Protein AF-A0AAV1SQV9-F1 (afdb_monomer_lite)

Structure (mmCIF, N/CA/C/O backbone):
data_AF-A0AAV1SQV9-F1
#
_entry.id   AF-A0AAV1SQV9-F1
#
loop_
_atom_site.group_PDB
_atom_site.id
_atom_site.type_symbol
_atom_site.label_atom_id
_atom_site.label_alt_id
_atom_site.label_comp_id
_atom_site.label_asym_id
_atom_site.label_entity_id
_atom_site.label_seq_id
_atom_site.pdbx_PDB_ins_code
_atom_site.Cartn_x
_atom_site.Cartn_y
_atom_site.Cartn_z
_atom_site.occupancy
_atom_site.B_iso_or_equiv
_atom_site.auth_seq_id
_atom_site.auth_comp_id
_atom_site.auth_asym_id
_atom_site.auth_atom_id
_atom_site.pdbx_PDB_model_num
ATOM 1 N N . ALA A 1 1 ? -7.281 7.484 1.243 1.00 38.50 1 ALA A N 1
ATOM 2 C CA . ALA A 1 1 ? -6.153 6.557 1.065 1.00 38.50 1 ALA A CA 1
ATOM 3 C C . ALA A 1 1 ? -5.111 7.274 0.231 1.00 38.50 1 ALA A C 1
ATOM 5 O O . ALA A 1 1 ? -5.278 7.374 -0.977 1.00 38.50 1 ALA A O 1
ATOM 6 N N . VAL A 1 2 ? -4.116 7.857 0.892 1.00 40.38 2 VAL A N 1
ATOM 7 C CA . VAL A 1 2 ? -2.889 8.314 0.236 1.00 40.38 2 VAL A CA 1
ATOM 8 C C . VAL A 1 2 ? -1.899 7.185 0.456 1.00 40.38 2 VAL A C 1
ATOM 10 O O . VAL A 1 2 ? -1.778 6.697 1.579 1.00 40.38 2 VAL A O 1
ATOM 13 N N . GLY A 1 3 ? -1.267 6.712 -0.603 1.00 41.94 3 GLY A N 1
ATOM 14 C CA . GLY A 1 3 ? -0.231 5.707 -0.477 1.00 41.94 3 GLY A CA 1
ATOM 15 C C . GLY A 1 3 ? 0.926 6.089 -1.371 1.00 41.94 3 GLY A C 1
ATOM 16 O O . GLY A 1 3 ? 0.725 6.544 -2.496 1.00 41.94 3 GLY A O 1
ATOM 17 N N . VAL A 1 4 ? 2.126 5.950 -0.829 1.00 51.09 4 VAL A N 1
ATOM 18 C CA . VAL A 1 4 ? 3.358 6.359 -1.494 1.00 51.09 4 VAL A CA 1
ATOM 19 C C . VAL A 1 4 ? 4.063 5.081 -1.919 1.00 51.09 4 VAL A C 1
ATOM 21 O O . VAL A 1 4 ? 4.313 4.209 -1.092 1.00 51.09 4 VAL A O 1
ATOM 24 N N . CYS A 1 5 ? 4.311 4.937 -3.218 1.00 46.31 5 CYS A N 1
ATOM 25 C CA . CYS A 1 5 ? 5.159 3.870 -3.736 1.00 46.31 5 CYS A CA 1
ATOM 26 C C . CYS A 1 5 ? 6.575 4.434 -3.823 1.00 46.31 5 CYS A C 1
ATOM 28 O O . CYS A 1 5 ? 6.813 5.371 -4.586 1.00 46.31 5 CYS A O 1
ATOM 30 N N . LEU A 1 6 ? 7.490 3.900 -3.018 1.00 51.38 6 LEU A N 1
ATOM 31 C CA . LEU A 1 6 ? 8.893 4.295 -3.036 1.00 51.38 6 LEU A CA 1
ATOM 32 C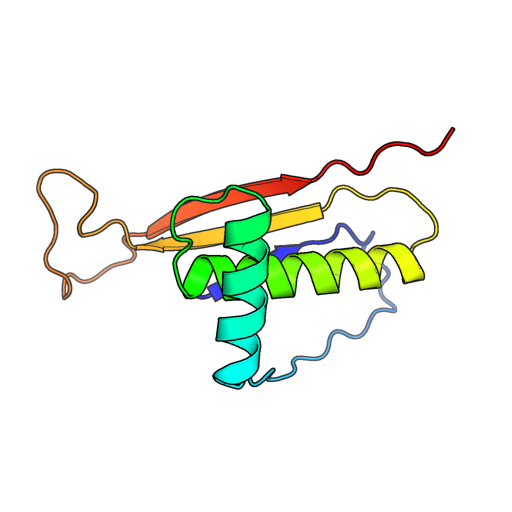 C . LEU A 1 6 ? 9.676 3.162 -3.690 1.00 51.38 6 LEU A C 1
ATOM 34 O O . LEU A 1 6 ? 9.912 2.115 -3.094 1.00 51.38 6 LEU A O 1
ATOM 38 N N . SER A 1 7 ? 10.075 3.376 -4.938 1.00 48.56 7 SER A N 1
ATOM 39 C CA . SER A 1 7 ? 11.145 2.595 -5.551 1.00 48.56 7 SER A CA 1
ATOM 40 C C . SER A 1 7 ? 12.435 3.367 -5.307 1.00 48.56 7 SER A C 1
ATOM 42 O O . SER A 1 7 ? 12.513 4.545 -5.661 1.00 48.56 7 SER A O 1
ATOM 44 N N . HIS A 1 8 ? 13.424 2.746 -4.658 1.00 41.34 8 HIS A N 1
ATOM 45 C CA . HIS A 1 8 ? 14.686 3.401 -4.307 1.00 41.34 8 HIS A CA 1
ATOM 46 C C . HIS A 1 8 ? 15.449 3.772 -5.594 1.00 41.34 8 HIS A C 1
ATOM 48 O O . HIS A 1 8 ? 16.210 2.983 -6.150 1.00 41.34 8 HIS A O 1
ATOM 54 N N . LYS A 1 9 ? 15.202 4.974 -6.125 1.00 40.53 9 LYS A N 1
ATOM 55 C CA . LYS A 1 9 ? 16.112 5.651 -7.047 1.00 40.53 9 LYS A CA 1
ATOM 56 C C . LYS A 1 9 ? 17.159 6.331 -6.177 1.00 40.53 9 LYS A C 1
ATOM 58 O O . LYS A 1 9 ? 16.815 7.178 -5.359 1.00 40.53 9 LYS A O 1
ATOM 63 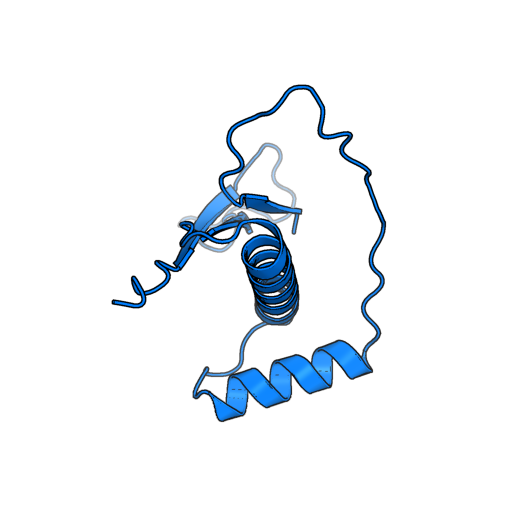N N . THR A 1 10 ? 18.429 6.000 -6.385 1.00 35.75 10 THR A N 1
ATOM 64 C CA . THR A 1 10 ? 19.511 6.944 -6.096 1.00 35.75 10 THR A CA 1
ATOM 65 C C . THR A 1 10 ? 19.111 8.281 -6.715 1.00 35.75 10 THR A C 1
ATOM 67 O O . THR A 1 10 ? 18.820 8.339 -7.912 1.00 35.75 10 THR A O 1
ATOM 70 N N . PHE A 1 11 ? 18.959 9.300 -5.873 1.00 37.16 11 PHE A N 1
ATOM 71 C CA . PHE A 1 11 ? 18.461 10.619 -6.242 1.00 37.16 11 PHE A CA 1
ATOM 72 C C . PHE A 1 11 ? 19.480 11.287 -7.174 1.00 37.16 11 PHE A C 1
ATOM 74 O O . PHE A 1 11 ? 20.416 11.937 -6.721 1.00 37.16 11 PHE A O 1
ATOM 81 N N . ASP A 1 12 ? 19.345 11.058 -8.478 1.00 42.16 12 ASP A N 1
ATOM 82 C CA . ASP A 1 12 ? 20.041 11.837 -9.495 1.00 42.16 12 ASP A CA 1
ATOM 83 C C . ASP A 1 12 ? 19.262 13.143 -9.693 1.00 42.16 12 ASP A C 1
ATOM 85 O O . ASP A 1 12 ? 18.058 13.128 -9.978 1.00 42.16 12 ASP A O 1
ATOM 89 N N . ALA A 1 13 ? 19.959 14.268 -9.535 1.00 46.31 13 ALA A N 1
ATOM 90 C CA . ALA A 1 13 ? 19.445 15.628 -9.666 1.00 46.31 13 ALA A CA 1
ATOM 91 C C . ALA A 1 13 ? 18.810 15.927 -11.045 1.00 46.31 13 ALA A C 1
ATOM 93 O O . ALA A 1 13 ? 18.200 16.980 -11.217 1.00 46.31 13 ALA A O 1
ATOM 94 N N . SER A 1 14 ? 18.916 15.011 -12.016 1.00 46.72 14 SER A N 1
ATOM 95 C CA . SER A 1 14 ? 18.302 15.106 -13.347 1.00 46.72 14 SER A CA 1
ATOM 96 C C . SER A 1 14 ? 16.837 14.629 -13.437 1.00 46.72 14 SER A C 1
ATOM 98 O O . SER A 1 14 ? 16.153 14.919 -14.423 1.00 46.72 14 SER A O 1
ATOM 100 N N . THR A 1 15 ? 16.305 13.906 -12.438 1.00 54.91 15 THR A N 1
ATOM 101 C CA . THR A 1 15 ? 14.956 13.310 -12.545 1.00 54.91 15 THR A CA 1
ATOM 102 C C . THR A 1 15 ? 13.855 14.324 -12.206 1.00 54.91 15 THR A C 1
ATOM 104 O O . THR A 1 15 ? 13.511 14.529 -11.042 1.00 54.91 15 THR A O 1
ATOM 107 N N . THR A 1 16 ? 13.232 14.918 -13.226 1.00 58.81 16 THR A N 1
ATOM 108 C CA . THR A 1 16 ? 12.035 15.757 -13.040 1.00 58.81 16 THR A CA 1
ATOM 109 C C . THR A 1 16 ? 10.831 14.876 -12.696 1.00 58.81 16 THR A C 1
ATOM 111 O O . THR A 1 16 ? 10.414 14.030 -13.487 1.00 58.81 16 THR A O 1
ATOM 114 N N . SER A 1 17 ? 10.265 15.067 -11.506 1.00 68.25 17 SER A N 1
ATOM 115 C CA . SER A 1 17 ? 9.061 14.356 -11.061 1.00 68.25 17 SER A CA 1
ATOM 116 C C . SER A 1 17 ? 7.816 15.093 -11.550 1.00 68.25 17 SER A C 1
ATOM 118 O O . SER A 1 17 ? 7.697 16.298 -11.346 1.00 68.25 17 SER A O 1
ATOM 120 N N . THR A 1 18 ? 6.877 14.384 -12.174 1.00 77.19 18 THR A N 1
ATOM 121 C CA . THR A 1 18 ? 5.576 14.940 -12.576 1.00 77.19 18 THR A CA 1
ATOM 122 C C . THR A 1 18 ? 4.449 14.257 -11.813 1.00 77.19 18 THR A C 1
ATOM 124 O O . THR A 1 18 ? 4.468 13.047 -11.598 1.00 77.19 18 THR A O 1
ATOM 127 N N . LEU A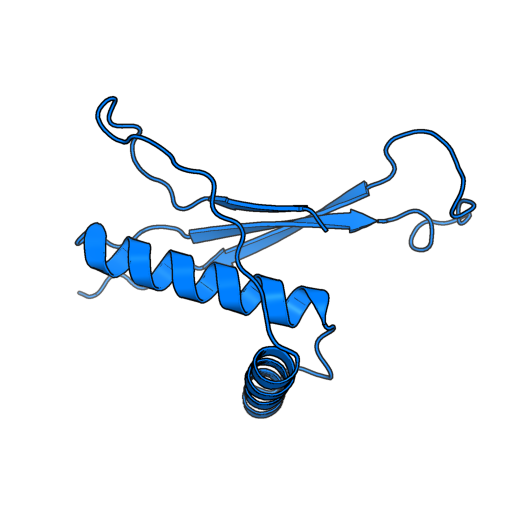 1 19 ? 3.461 15.046 -11.384 1.00 76.88 19 LEU A N 1
ATOM 128 C CA . LEU A 1 19 ? 2.235 14.530 -10.783 1.00 76.88 19 LEU A CA 1
ATOM 129 C C . LEU A 1 19 ? 1.205 14.288 -11.885 1.00 76.88 19 LEU A C 1
ATOM 131 O O . LEU A 1 19 ? 0.922 15.186 -12.677 1.00 76.88 19 LEU A O 1
ATOM 135 N N . GLN A 1 20 ? 0.640 13.082 -11.921 1.00 78.44 20 GLN A N 1
ATOM 136 C CA . GLN A 1 20 ? -0.421 12.709 -12.856 1.00 78.44 20 GLN A CA 1
ATOM 137 C C . GLN A 1 20 ? -1.608 12.100 -12.108 1.00 78.44 20 GLN A C 1
ATOM 139 O O . GLN A 1 20 ? -1.440 11.256 -11.226 1.00 78.44 20 GLN A O 1
ATOM 144 N N . GLU A 1 21 ? -2.821 12.514 -12.477 1.00 81.62 21 GLU A N 1
ATOM 145 C CA . GLU A 1 21 ? -4.048 11.861 -12.023 1.00 81.62 21 GLU A CA 1
ATOM 146 C C . GLU A 1 21 ? -4.282 10.590 -12.850 1.00 81.62 21 GLU A C 1
ATOM 148 O O . GLU A 1 21 ? -4.417 10.648 -14.072 1.00 81.62 21 GLU A O 1
ATOM 153 N N . ILE A 1 22 ? -4.377 9.438 -12.182 1.00 80.50 22 ILE A N 1
ATOM 154 C CA . ILE A 1 22 ? -4.714 8.162 -12.821 1.00 80.50 22 ILE A CA 1
ATOM 155 C C . ILE A 1 22 ? -6.148 7.790 -12.450 1.00 80.50 22 ILE A C 1
ATOM 157 O O . ILE A 1 22 ? -6.468 7.540 -11.284 1.00 80.50 22 ILE A O 1
ATOM 161 N N . ARG A 1 23 ? -7.024 7.713 -13.456 1.00 83.62 23 ARG A N 1
ATOM 162 C CA . ARG A 1 23 ? -8.425 7.324 -13.273 1.00 83.62 23 ARG A CA 1
ATOM 163 C C . ARG A 1 23 ? -8.604 5.824 -13.470 1.00 83.62 23 ARG A C 1
ATOM 165 O O . ARG A 1 23 ? -8.390 5.300 -14.558 1.00 83.62 23 ARG A O 1
ATOM 172 N N . PHE A 1 24 ? -9.097 5.148 -12.436 1.00 78.19 24 PHE A N 1
ATOM 173 C CA . PHE A 1 24 ? -9.419 3.724 -12.496 1.00 78.19 24 PHE A CA 1
ATOM 174 C C . PHE A 1 24 ? -10.899 3.503 -12.836 1.00 78.19 24 PHE A C 1
ATOM 176 O O . PHE A 1 24 ? -11.767 3.817 -12.013 1.00 78.19 24 PHE A O 1
ATOM 183 N N . PRO A 1 25 ? -11.228 2.949 -14.019 1.00 79.00 25 PRO A N 1
ATOM 184 C CA . PRO A 1 25 ? -12.599 2.584 -14.336 1.00 79.00 25 PRO A CA 1
ATOM 185 C C . PRO A 1 25 ? -13.036 1.370 -13.510 1.00 79.00 25 PRO A C 1
ATOM 187 O O . PRO A 1 25 ? -12.235 0.507 -13.143 1.00 79.00 25 PRO A O 1
ATOM 190 N N . ARG A 1 26 ? -14.348 1.247 -13.276 1.00 75.38 26 ARG A N 1
ATOM 191 C CA . ARG A 1 26 ? -14.938 0.134 -12.511 1.00 75.38 26 ARG A CA 1
ATOM 192 C C . ARG A 1 26 ? -14.550 -1.244 -13.069 1.00 75.38 26 ARG A C 1
ATOM 194 O O . ARG A 1 26 ? -14.374 -2.187 -12.304 1.00 75.38 26 ARG A O 1
ATOM 201 N N . GLN A 1 27 ? -14.368 -1.346 -14.384 1.00 73.38 27 GLN A N 1
ATOM 202 C CA . GLN A 1 27 ? -13.923 -2.570 -15.050 1.00 73.38 27 GLN A CA 1
ATOM 203 C C . GLN A 1 27 ? -12.487 -2.967 -14.662 1.00 73.38 27 GLN A C 1
ATOM 205 O O . GLN A 1 27 ? -12.231 -4.145 -14.419 1.00 73.38 27 GLN A O 1
ATOM 210 N N . GLY A 1 28 ? -11.583 -1.992 -14.499 1.00 68.50 28 GLY A N 1
ATOM 211 C CA . GLY A 1 28 ? -10.212 -2.225 -14.032 1.00 68.50 28 GLY A CA 1
ATOM 212 C C . GLY A 1 28 ? -10.157 -2.754 -12.594 1.00 68.50 28 GLY A C 1
ATOM 213 O O . GLY A 1 28 ? -9.351 -3.633 -12.287 1.00 68.50 28 GLY A O 1
ATOM 214 N N . TYR A 1 29 ? -11.077 -2.308 -11.732 1.00 71.19 29 TYR A N 1
ATOM 215 C CA . TYR A 1 29 ? -11.245 -2.857 -10.380 1.00 71.19 29 TYR A CA 1
ATOM 216 C C . TYR A 1 29 ? -11.737 -4.312 -10.390 1.00 71.19 29 TYR A C 1
ATOM 218 O O . TYR A 1 29 ? -11.204 -5.154 -9.671 1.00 71.19 29 TYR A O 1
ATOM 226 N N . CYS A 1 30 ? -12.744 -4.638 -11.205 1.00 73.69 30 CYS A N 1
ATOM 227 C CA . CYS A 1 30 ? -13.247 -6.011 -11.291 1.00 73.69 30 CYS A CA 1
ATOM 228 C C . CYS A 1 30 ? -12.174 -6.979 -11.807 1.00 73.69 30 CYS A C 1
ATOM 230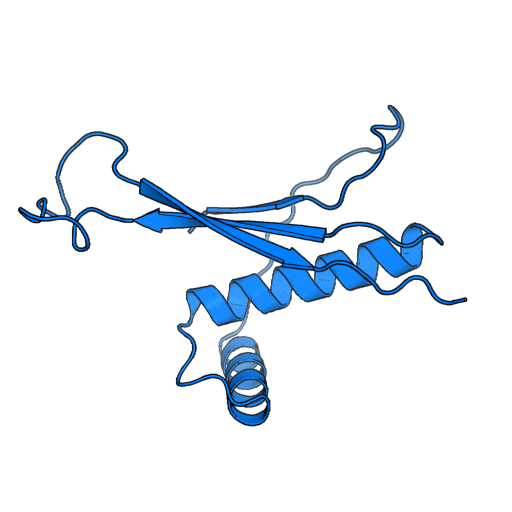 O O . CYS A 1 30 ? -12.055 -8.089 -11.290 1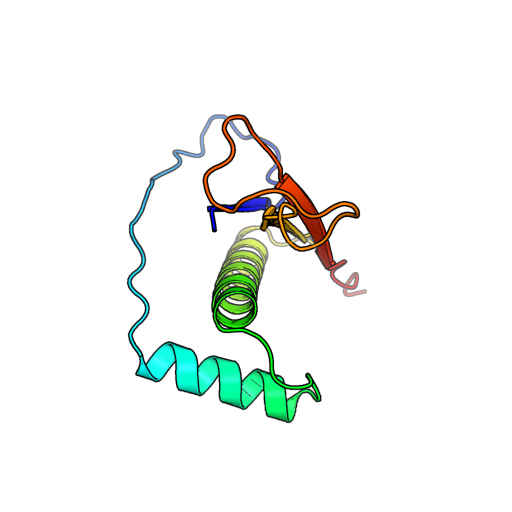.00 73.69 30 CYS A O 1
ATOM 232 N N . TYR A 1 31 ? -11.379 -6.547 -12.790 1.00 73.06 31 TYR A N 1
ATOM 233 C CA . TYR A 1 31 ? -10.273 -7.329 -13.334 1.00 73.06 31 TYR A CA 1
ATOM 234 C C . TYR A 1 31 ? -9.206 -7.630 -12.274 1.00 73.06 31 TYR A C 1
ATOM 236 O O . TYR A 1 31 ? -8.882 -8.791 -12.027 1.00 73.06 31 TYR A O 1
ATOM 244 N N . SER A 1 32 ? -8.709 -6.599 -11.591 1.00 70.88 32 SER A N 1
ATOM 245 C CA . SER A 1 32 ? -7.694 -6.737 -10.538 1.00 70.88 32 SER A CA 1
ATOM 246 C C . SER A 1 32 ? -8.200 -7.557 -9.344 1.00 70.88 32 SER A C 1
ATOM 248 O O . SER A 1 32 ? -7.500 -8.455 -8.878 1.00 70.88 32 SER A O 1
ATOM 250 N N . LYS A 1 33 ? -9.456 -7.362 -8.920 1.00 72.94 33 LYS A N 1
ATOM 251 C CA . LYS A 1 33 ? -10.087 -8.194 -7.883 1.00 72.94 33 LYS A CA 1
ATOM 252 C C . LYS A 1 33 ? -10.221 -9.659 -8.312 1.00 72.94 33 LYS A C 1
ATOM 254 O O . LYS A 1 33 ? -10.014 -10.561 -7.503 1.00 72.94 33 LYS A O 1
ATOM 259 N N . GLY A 1 34 ? -10.571 -9.905 -9.575 1.00 71.00 34 GLY A N 1
ATOM 260 C CA . GLY A 1 34 ? -10.647 -11.250 -10.144 1.00 71.00 34 GLY A CA 1
ATOM 261 C C . GLY A 1 34 ? -9.295 -11.966 -10.152 1.00 71.00 34 GLY A C 1
ATOM 262 O O . GLY A 1 34 ? -9.247 -13.163 -9.880 1.00 71.00 34 GLY A O 1
ATOM 263 N N . ARG A 1 35 ? -8.200 -11.237 -10.400 1.00 70.88 35 ARG A N 1
ATOM 264 C CA . ARG A 1 35 ? -6.833 -11.775 -10.313 1.00 70.88 35 ARG A CA 1
ATOM 265 C C . ARG A 1 35 ? -6.433 -12.113 -8.880 1.00 70.88 35 ARG A C 1
ATOM 267 O O . ARG A 1 35 ? -5.998 -13.233 -8.652 1.00 70.88 35 ARG A O 1
ATOM 274 N N . GLY A 1 36 ? -6.696 -11.225 -7.919 1.00 68.06 36 GLY A N 1
ATOM 275 C CA . GLY A 1 36 ? -6.393 -11.492 -6.507 1.00 68.06 36 GLY A CA 1
ATOM 276 C C . GLY A 1 36 ? -7.090 -12.748 -5.969 1.00 68.06 36 GLY A C 1
ATOM 277 O O . GLY A 1 36 ? -6.471 -13.555 -5.288 1.00 68.06 36 GLY A O 1
ATOM 278 N N . LYS A 1 37 ? -8.352 -12.986 -6.360 1.00 69.62 37 LYS A N 1
ATOM 279 C CA . LYS A 1 37 ? -9.060 -14.233 -6.011 1.00 69.62 37 LYS A CA 1
ATOM 280 C C . LYS A 1 37 ? -8.412 -15.489 -6.603 1.00 69.62 37 LYS A C 1
ATOM 282 O O . LYS A 1 37 ? -8.428 -16.532 -5.963 1.00 69.62 37 LYS A O 1
ATOM 287 N N . ARG A 1 38 ? -7.877 -15.412 -7.827 1.00 68.25 38 ARG A N 1
ATOM 288 C CA . ARG A 1 38 ? -7.166 -16.537 -8.467 1.00 68.25 38 ARG A CA 1
ATOM 289 C C . ARG A 1 38 ? -5.834 -16.836 -7.783 1.00 68.25 38 ARG A C 1
ATOM 291 O O . ARG A 1 38 ? -5.412 -17.982 -7.779 1.00 68.25 38 ARG A O 1
ATOM 298 N N . GLU A 1 39 ? -5.213 -15.818 -7.201 1.00 72.25 39 GLU A N 1
ATOM 299 C CA . GLU A 1 39 ? -3.967 -15.908 -6.431 1.00 72.25 39 GLU A CA 1
ATOM 300 C C . GLU A 1 39 ? -4.206 -16.314 -4.960 1.00 72.25 39 GLU A C 1
ATOM 302 O O . GLU A 1 39 ? -3.282 -16.280 -4.156 1.00 72.25 39 GLU A O 1
ATOM 307 N N . GLY A 1 40 ? -5.432 -16.717 -4.594 1.00 74.06 40 GLY A N 1
ATOM 308 C CA . GLY A 1 40 ? -5.755 -17.223 -3.256 1.00 74.06 40 GLY A CA 1
ATOM 309 C C . GLY A 1 40 ? -5.965 -16.144 -2.190 1.00 74.06 40 GLY A C 1
ATOM 310 O O . GLY A 1 40 ? -6.026 -16.471 -1.010 1.00 74.06 40 GLY A O 1
ATOM 311 N N . LEU A 1 41 ? -6.090 -14.866 -2.572 1.00 73.19 41 LEU A N 1
ATOM 312 C CA . LEU A 1 41 ? -6.396 -13.797 -1.621 1.00 73.19 41 LEU A CA 1
ATOM 313 C C . LEU A 1 41 ? -7.883 -13.813 -1.247 1.00 73.19 41 LEU A C 1
ATOM 315 O O . LEU A 1 41 ? -8.762 -13.606 -2.098 1.00 73.19 41 LEU A O 1
ATOM 319 N N . ASP A 1 42 ? -8.158 -13.978 0.045 1.00 74.25 42 ASP A N 1
ATOM 320 C CA . ASP A 1 42 ? -9.510 -13.943 0.592 1.00 74.25 42 ASP A CA 1
ATOM 321 C C . ASP A 1 42 ? -10.090 -12.524 0.535 1.00 74.25 42 ASP A C 1
ATOM 323 O O . ASP A 1 42 ? -9.783 -11.648 1.336 1.00 74.25 42 ASP A O 1
ATOM 327 N N . ASN A 1 43 ? -10.953 -12.301 -0.461 1.00 75.62 43 ASN A N 1
ATOM 328 C CA . ASN A 1 43 ? -11.765 -11.095 -0.660 1.00 75.62 43 ASN A CA 1
ATOM 329 C C . ASN A 1 43 ? -11.022 -9.760 -0.408 1.00 75.62 43 ASN A C 1
ATOM 331 O O . ASN A 1 43 ? -11.426 -8.995 0.474 1.00 75.62 43 ASN A O 1
ATOM 335 N N . PRO A 1 44 ? -10.012 -9.418 -1.232 1.00 77.50 44 PRO A N 1
ATOM 336 C CA . PRO A 1 44 ? -9.285 -8.165 -1.081 1.00 77.50 44 PRO A CA 1
ATOM 337 C C . PRO A 1 44 ? -10.233 -6.964 -1.172 1.00 77.50 44 PRO A C 1
ATOM 339 O O . PRO A 1 44 ? -11.167 -6.917 -1.993 1.00 77.50 44 PRO A O 1
ATOM 342 N N . SER A 1 45 ? -9.988 -5.969 -0.324 1.00 83.25 45 SER A N 1
ATOM 343 C CA . SER A 1 45 ? -10.721 -4.713 -0.342 1.00 83.25 45 SER A CA 1
ATOM 344 C C . SER A 1 45 ? -10.437 -3.945 -1.632 1.00 83.25 45 SER A C 1
ATOM 346 O O . SER A 1 45 ? -9.429 -4.133 -2.324 1.00 83.25 45 SER A O 1
ATOM 348 N N . ARG A 1 46 ? -11.334 -3.010 -1.964 1.00 83.25 46 ARG A N 1
ATOM 349 C CA . ARG A 1 46 ? -11.139 -2.130 -3.119 1.00 83.25 46 ARG A CA 1
ATOM 350 C C . ARG A 1 46 ? -9.833 -1.347 -3.022 1.00 83.25 46 ARG A C 1
ATOM 352 O O . ARG A 1 46 ? -9.176 -1.175 -4.041 1.00 83.25 46 ARG A O 1
ATOM 359 N N . VAL A 1 47 ? -9.467 -0.881 -1.832 1.00 82.94 47 VAL A N 1
ATOM 360 C CA . VAL A 1 47 ? -8.257 -0.079 -1.631 1.00 82.94 47 VAL A CA 1
ATOM 361 C C . VAL A 1 47 ? -7.008 -0.921 -1.858 1.00 82.94 47 VAL A C 1
ATOM 363 O O . VAL A 1 47 ? -6.174 -0.519 -2.661 1.00 82.94 47 VAL A O 1
ATOM 366 N N . GLU A 1 48 ? -6.927 -2.107 -1.252 1.00 81.75 48 GLU A N 1
ATOM 367 C CA . GLU A 1 48 ? -5.801 -3.034 -1.445 1.00 81.75 48 GLU A CA 1
ATOM 368 C C . GLU A 1 48 ? -5.634 -3.406 -2.914 1.00 81.75 48 GLU A C 1
ATOM 370 O O . GLU A 1 48 ? -4.528 -3.366 -3.433 1.00 81.75 48 GLU A O 1
ATOM 375 N N . THR A 1 49 ? -6.744 -3.672 -3.607 1.00 84.25 49 THR A N 1
ATOM 376 C CA . THR A 1 49 ? -6.739 -4.030 -5.030 1.00 84.25 49 THR A CA 1
ATOM 377 C C . THR A 1 49 ? -6.156 -2.918 -5.913 1.00 84.25 49 THR A C 1
ATOM 379 O O . THR A 1 49 ? -5.368 -3.185 -6.816 1.00 84.25 49 THR A O 1
ATOM 382 N N . HIS A 1 50 ? -6.546 -1.659 -5.683 1.00 83.50 50 HIS A N 1
ATOM 383 C CA . HIS A 1 50 ? -5.996 -0.539 -6.458 1.00 83.50 50 HIS A CA 1
ATOM 384 C C . HIS A 1 50 ? -4.535 -0.290 -6.093 1.00 83.50 50 HIS A C 1
ATOM 386 O O . HIS A 1 50 ? -3.715 -0.015 -6.964 1.00 83.50 50 HIS A O 1
ATOM 392 N N . TYR A 1 51 ? -4.219 -0.385 -4.805 1.00 83.69 51 TYR A N 1
ATOM 393 C CA . TYR A 1 51 ? -2.895 -0.082 -4.300 1.00 83.69 51 TYR A CA 1
ATOM 394 C C . TYR A 1 51 ? -1.859 -1.107 -4.769 1.00 83.69 51 TYR A C 1
ATOM 396 O O . TYR A 1 51 ? -0.815 -0.717 -5.284 1.00 83.69 51 TYR A O 1
ATOM 404 N N . SER A 1 52 ? -2.185 -2.401 -4.710 1.00 83.06 52 SER A N 1
ATOM 405 C CA . SER A 1 52 ? -1.331 -3.469 -5.233 1.00 83.06 52 SER A CA 1
ATOM 406 C C . SER A 1 52 ? -1.137 -3.361 -6.744 1.00 83.06 52 SER A C 1
ATOM 408 O O . SER A 1 52 ? -0.027 -3.553 -7.228 1.00 83.06 52 SER A O 1
ATOM 410 N N . PHE A 1 53 ? -2.180 -2.989 -7.494 1.00 84.31 53 PHE A N 1
ATOM 411 C CA . PHE A 1 53 ? -2.073 -2.778 -8.936 1.00 84.31 53 PHE A CA 1
ATOM 412 C C . PHE A 1 53 ? -1.125 -1.623 -9.288 1.00 84.31 53 PHE A C 1
ATOM 414 O O . PHE A 1 53 ? -0.264 -1.780 -10.155 1.00 84.31 53 PHE A O 1
ATOM 421 N N . ILE A 1 54 ? -1.262 -0.479 -8.608 1.00 85.75 54 ILE A N 1
ATOM 422 C CA . ILE A 1 54 ? -0.366 0.672 -8.790 1.00 85.75 54 ILE A CA 1
ATOM 423 C C . ILE A 1 54 ? 1.062 0.270 -8.429 1.00 85.75 54 ILE A C 1
ATOM 425 O O . ILE A 1 54 ? 1.968 0.452 -9.236 1.00 85.75 54 ILE A O 1
ATOM 429 N N . TRP A 1 55 ? 1.255 -0.325 -7.251 1.00 86.25 55 TRP A N 1
ATOM 430 C CA . TRP A 1 55 ? 2.576 -0.711 -6.770 1.00 86.25 55 TRP A CA 1
ATOM 431 C C . TRP A 1 55 ? 3.264 -1.711 -7.702 1.00 86.25 55 TRP A C 1
ATOM 433 O O . TRP A 1 55 ? 4.434 -1.522 -8.036 1.00 86.25 55 TRP A O 1
ATOM 443 N N . 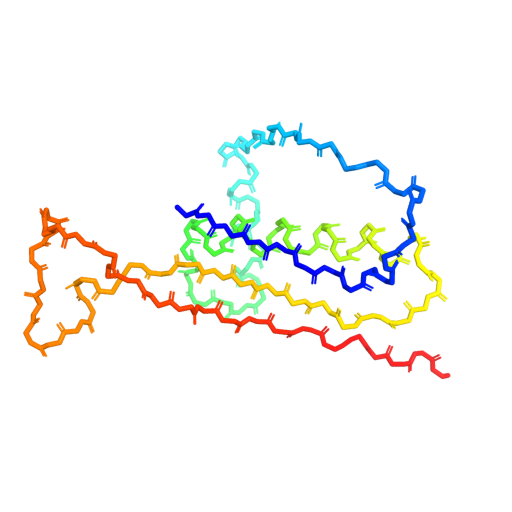LYS A 1 56 ? 2.530 -2.713 -8.199 1.00 84.81 56 LYS A N 1
ATOM 444 C CA . LYS A 1 56 ? 3.027 -3.665 -9.196 1.00 84.81 56 LYS A CA 1
ATOM 445 C C . LYS A 1 56 ? 3.441 -2.960 -10.487 1.00 84.81 56 LYS A C 1
ATOM 447 O O . LYS A 1 56 ? 4.570 -3.139 -10.925 1.00 84.81 56 LYS A O 1
ATOM 452 N N . SER A 1 57 ? 2.575 -2.109 -11.037 1.00 85.06 57 SER A N 1
ATOM 453 C CA . SER A 1 57 ? 2.854 -1.377 -12.283 1.00 85.06 57 SER A CA 1
ATOM 454 C C . SER A 1 57 ? 4.077 -0.460 -12.147 1.00 85.06 57 SER A C 1
ATOM 456 O O . SER A 1 57 ? 4.922 -0.408 -13.036 1.00 85.06 57 SER A O 1
ATOM 458 N N . CYS A 1 58 ? 4.207 0.243 -11.017 1.00 82.50 58 CYS A N 1
ATOM 459 C CA . CYS A 1 58 ? 5.366 1.085 -10.723 1.00 82.50 58 CYS A CA 1
ATOM 460 C C . CYS A 1 58 ? 6.645 0.261 -10.542 1.00 82.50 58 CYS A C 1
ATOM 462 O O . CYS A 1 58 ? 7.695 0.663 -11.037 1.00 82.50 58 CYS A O 1
ATOM 464 N N . THR A 1 59 ? 6.560 -0.886 -9.863 1.00 82.31 59 THR A N 1
ATOM 465 C CA . THR A 1 59 ? 7.697 -1.801 -9.691 1.00 82.31 59 THR A CA 1
ATOM 466 C C . THR A 1 59 ? 8.166 -2.330 -11.044 1.00 82.31 59 THR A C 1
ATOM 468 O O . THR A 1 59 ? 9.346 -2.219 -11.356 1.00 82.31 59 THR A O 1
ATOM 471 N N . GLU A 1 60 ? 7.247 -2.809 -11.888 1.00 83.62 60 GLU A N 1
ATOM 472 C CA . GLU A 1 60 ? 7.536 -3.280 -13.251 1.00 83.62 60 GLU A CA 1
ATOM 473 C C . GLU A 1 60 ? 8.170 -2.189 -14.123 1.00 83.62 60 GLU A C 1
ATOM 475 O O . GLU A 1 60 ? 9.215 -2.415 -14.734 1.00 83.62 60 GLU A O 1
ATOM 480 N N . ALA A 1 61 ? 7.605 -0.978 -14.123 1.00 82.62 61 ALA A N 1
ATOM 481 C CA . ALA A 1 61 ? 8.171 0.150 -14.857 1.00 82.62 61 ALA A CA 1
ATOM 482 C C . ALA A 1 61 ? 9.556 0.556 -14.326 1.00 82.62 61 ALA A C 1
ATOM 484 O O . ALA A 1 61 ? 10.454 0.862 -15.108 1.00 82.62 61 ALA A O 1
ATOM 485 N N . SER A 1 62 ? 9.758 0.544 -13.004 1.00 78.50 62 SER A N 1
ATOM 486 C CA . SER A 1 62 ? 11.065 0.841 -12.413 1.00 78.50 62 SER A CA 1
ATOM 487 C C . SER A 1 62 ? 12.104 -0.207 -12.802 1.00 78.50 62 SER A C 1
ATOM 489 O O . SER A 1 62 ? 13.222 0.180 -13.123 1.00 78.50 62 SER A O 1
ATOM 491 N N . MET A 1 63 ? 11.751 -1.497 -12.784 1.00 77.62 63 MET A N 1
ATOM 492 C CA . MET A 1 63 ? 12.648 -2.586 -13.189 1.00 77.62 63 MET A CA 1
ATOM 493 C C . MET A 1 63 ? 13.078 -2.440 -14.645 1.00 77.62 63 MET A C 1
ATOM 495 O O . MET A 1 63 ? 14.270 -2.498 -14.940 1.00 77.62 63 MET A O 1
ATOM 499 N N . PHE A 1 64 ? 12.117 -2.181 -15.539 1.00 81.25 64 PHE A N 1
ATOM 500 C CA . PHE A 1 64 ? 12.391 -1.972 -16.960 1.00 81.25 64 PHE A CA 1
ATOM 501 C C . PHE A 1 64 ? 13.406 -0.843 -17.195 1.00 81.25 64 PHE A C 1
ATOM 503 O O . PHE A 1 64 ? 14.218 -0.916 -18.113 1.00 81.25 64 PHE A O 1
ATOM 510 N N . LEU A 1 65 ? 13.386 0.190 -16.348 1.00 80.62 65 LEU A N 1
ATOM 511 C CA . LEU A 1 65 ? 14.282 1.338 -16.460 1.00 80.62 65 LEU A CA 1
ATOM 512 C C . LEU A 1 65 ? 15.618 1.179 -15.715 1.00 80.62 65 LEU A C 1
ATOM 514 O O . LEU A 1 65 ? 16.567 1.871 -16.074 1.00 80.62 65 LEU A O 1
ATOM 518 N N . SER A 1 66 ? 15.712 0.361 -14.654 1.00 69.38 66 SER A N 1
ATOM 519 C CA . SER A 1 66 ? 16.871 0.383 -13.742 1.00 69.38 66 SER A CA 1
ATOM 520 C C . SER A 1 66 ? 17.961 -0.652 -14.009 1.00 69.38 66 SER A C 1
ATOM 522 O O . SER A 1 66 ? 19.028 -0.506 -13.421 1.00 69.38 66 SER A O 1
ATOM 524 N N . ALA A 1 67 ? 17.728 -1.661 -14.858 1.00 66.88 67 ALA A N 1
ATOM 525 C CA . ALA A 1 67 ? 18.693 -2.719 -15.217 1.00 66.88 67 ALA A CA 1
ATOM 526 C C . ALA A 1 67 ? 19.394 -3.435 -14.031 1.00 66.88 67 ALA A C 1
ATOM 528 O O . ALA A 1 67 ? 20.383 -4.135 -14.227 1.00 66.88 67 ALA A O 1
ATOM 529 N N . SER A 1 68 ? 18.898 -3.271 -12.801 1.00 62.31 68 SER A N 1
ATOM 530 C CA . SER A 1 68 ? 19.402 -3.902 -11.580 1.00 62.31 68 SER A CA 1
ATOM 531 C C . SER A 1 68 ? 18.254 -4.202 -10.610 1.00 62.31 68 SER A C 1
ATOM 533 O O . SER A 1 68 ? 17.259 -3.458 -10.603 1.00 62.31 68 SER A O 1
ATOM 535 N N . PRO A 1 69 ? 18.368 -5.273 -9.799 1.00 61.22 69 PRO A N 1
ATOM 536 C CA . PRO A 1 69 ? 17.360 -5.627 -8.809 1.00 61.22 69 PRO A CA 1
ATOM 537 C C . PRO A 1 69 ? 17.254 -4.531 -7.746 1.00 61.22 69 PRO A C 1
ATOM 539 O O . PRO A 1 69 ? 18.248 -4.036 -7.211 1.00 61.22 69 PRO A O 1
ATOM 542 N N . ARG A 1 70 ? 16.018 -4.110 -7.460 1.00 69.88 70 ARG A N 1
ATOM 543 C CA . ARG A 1 70 ? 15.716 -3.035 -6.510 1.00 69.88 70 ARG A CA 1
ATOM 544 C C . ARG A 1 70 ? 14.662 -3.477 -5.513 1.00 69.88 70 ARG A C 1
ATOM 546 O O . ARG A 1 70 ? 13.586 -3.916 -5.905 1.00 69.88 70 ARG A O 1
ATOM 553 N N . LEU A 1 71 ? 14.938 -3.254 -4.231 1.00 78.00 71 LEU A N 1
ATOM 554 C CA . LEU A 1 71 ? 13.920 -3.315 -3.187 1.00 78.00 71 LEU A CA 1
ATOM 555 C C . LEU A 1 71 ? 12.769 -2.360 -3.548 1.00 78.00 71 LEU A C 1
ATOM 557 O O . LEU A 1 71 ? 12.985 -1.159 -3.758 1.00 78.00 71 LEU A O 1
ATOM 561 N N . SER A 1 72 ? 11.550 -2.895 -3.611 1.00 82.56 72 SER A N 1
ATOM 562 C CA . SER A 1 72 ? 10.331 -2.111 -3.810 1.00 82.56 72 SER A CA 1
ATOM 563 C C . SER A 1 72 ? 9.507 -2.123 -2.530 1.00 82.56 72 SER A C 1
ATOM 565 O O . SER A 1 72 ? 9.237 -3.190 -1.978 1.00 82.56 72 SER A O 1
ATOM 567 N N . VAL A 1 73 ? 9.107 -0.943 -2.047 1.00 84.44 73 VAL A N 1
ATOM 568 C CA . VAL A 1 73 ? 8.327 -0.800 -0.809 1.00 84.44 73 VAL A CA 1
ATOM 569 C C . VAL A 1 73 ? 7.045 -0.017 -1.075 1.00 84.44 73 VAL A C 1
ATOM 571 O O . VAL A 1 73 ? 7.035 1.027 -1.735 1.00 84.44 73 VAL A O 1
ATOM 574 N N . SER A 1 74 ? 5.952 -0.532 -0.524 1.00 84.62 74 SER A N 1
ATOM 575 C CA . SER A 1 74 ? 4.621 0.059 -0.536 1.00 84.62 74 SER A CA 1
ATOM 576 C C . SER A 1 74 ? 4.226 0.455 0.882 1.00 84.62 74 SER A C 1
ATOM 578 O O . SER A 1 74 ? 4.258 -0.386 1.780 1.00 84.62 74 SER A O 1
ATOM 580 N N . ILE A 1 75 ? 3.834 1.716 1.091 1.00 85.94 75 ILE A N 1
ATOM 581 C CA . ILE A 1 75 ? 3.388 2.220 2.398 1.00 85.94 75 ILE A CA 1
ATOM 582 C C . ILE A 1 75 ? 1.982 2.803 2.276 1.00 85.94 75 ILE A C 1
ATOM 584 O O . ILE A 1 75 ? 1.755 3.829 1.623 1.00 85.94 75 ILE A O 1
ATOM 588 N N . HIS A 1 76 ? 1.033 2.171 2.962 1.00 86.31 76 HIS A N 1
ATOM 589 C CA . HIS A 1 76 ? -0.364 2.573 2.980 1.00 86.31 76 HIS A CA 1
ATOM 590 C C . HIS A 1 76 ? -0.783 3.139 4.338 1.00 86.31 76 HIS A C 1
ATOM 592 O O . HIS A 1 76 ? -0.653 2.477 5.365 1.00 86.31 76 HIS A O 1
ATOM 598 N N . GLN A 1 77 ? -1.370 4.338 4.337 1.00 87.56 77 GLN A N 1
ATOM 599 C CA . GLN A 1 77 ? -1.956 4.938 5.537 1.00 87.56 77 GLN A CA 1
ATOM 600 C C . GLN A 1 77 ? -3.334 4.344 5.851 1.00 87.56 77 GLN A C 1
ATOM 602 O O . GLN A 1 77 ? -4.274 4.445 5.057 1.00 87.56 77 GLN A O 1
ATOM 607 N N . VAL A 1 78 ? -3.461 3.768 7.043 1.00 85.44 78 VAL A N 1
ATOM 608 C CA . VAL A 1 78 ? -4.649 3.079 7.546 1.00 85.44 78 VAL A CA 1
ATOM 609 C C . VAL A 1 78 ? -5.323 3.927 8.619 1.00 85.44 78 VAL A C 1
ATOM 611 O O . VAL A 1 78 ? -4.689 4.373 9.567 1.00 85.44 78 VAL A O 1
ATOM 614 N N . ASN A 1 79 ? -6.638 4.120 8.513 1.00 88.75 79 ASN A N 1
ATOM 615 C CA . ASN A 1 79 ? -7.414 4.755 9.579 1.00 88.75 79 ASN A CA 1
ATOM 616 C C . ASN A 1 79 ? -7.639 3.758 10.726 1.00 88.75 79 ASN A C 1
ATOM 618 O O . ASN A 1 79 ? -8.291 2.728 10.529 1.00 88.75 79 ASN A O 1
ATOM 622 N N . ILE A 1 80 ? -7.140 4.093 11.916 1.00 92.19 80 ILE A N 1
ATOM 623 C CA . ILE A 1 80 ? -7.213 3.224 13.098 1.00 92.19 80 ILE A CA 1
ATOM 624 C C . ILE A 1 80 ? -8.330 3.580 14.078 1.00 92.19 80 ILE A C 1
ATOM 626 O O . ILE A 1 80 ? -8.520 2.853 15.044 1.00 92.19 80 ILE A O 1
ATOM 630 N N . ARG A 1 81 ? -9.121 4.638 13.846 1.00 91.69 81 ARG A N 1
ATOM 631 C CA . ARG A 1 81 ? -10.143 5.109 14.808 1.00 91.69 81 ARG A CA 1
ATOM 632 C C . ARG A 1 81 ? -11.112 4.014 15.256 1.00 91.69 81 ARG A C 1
ATOM 634 O O . ARG A 1 81 ? -11.490 3.969 16.417 1.00 91.69 81 ARG A O 1
ATOM 641 N N . GLN A 1 82 ? -11.498 3.135 14.333 1.00 92.06 82 GLN A N 1
ATOM 642 C CA . GLN A 1 82 ? -12.409 2.016 14.598 1.00 92.06 82 GLN A CA 1
ATOM 643 C C . GLN A 1 82 ? -11.684 0.693 14.898 1.00 92.06 82 GLN A C 1
ATOM 645 O O . GLN A 1 82 ? -12.337 -0.337 14.996 1.00 92.06 82 GLN A O 1
ATOM 650 N N . ARG A 1 83 ? -10.347 0.700 14.972 1.00 90.25 83 ARG A N 1
ATOM 651 C CA . ARG A 1 83 ? -9.501 -0.495 15.134 1.00 90.25 83 ARG A CA 1
ATOM 652 C C . ARG A 1 83 ? -8.796 -0.566 16.492 1.00 90.25 83 ARG A C 1
ATOM 654 O O . ARG A 1 83 ? -8.165 -1.574 16.772 1.00 90.25 83 ARG A O 1
ATOM 661 N N . ILE A 1 84 ? -8.867 0.495 17.292 1.00 90.62 84 ILE A N 1
ATOM 662 C CA . ILE A 1 84 ? -8.254 0.590 18.624 1.00 90.62 84 ILE A CA 1
ATOM 663 C C . ILE A 1 84 ? -9.332 0.582 19.706 1.00 90.62 84 ILE A C 1
ATOM 665 O O . ILE A 1 84 ? -10.459 1.003 19.443 1.00 90.62 84 ILE A O 1
ATOM 669 N N . GLU A 1 85 ? -8.990 0.110 20.906 1.00 90.62 85 GLU A N 1
ATOM 670 C CA . GLU A 1 85 ? -9.895 0.057 22.058 1.00 90.62 85 GLU A CA 1
ATOM 671 C C . GLU A 1 85 ? -9.470 1.053 23.154 1.00 90.62 85 GLU A C 1
ATOM 673 O O . GLU A 1 85 ? -8.304 1.052 23.554 1.00 90.62 85 GLU A O 1
ATOM 678 N N . PRO A 1 86 ? -10.392 1.898 23.661 1.00 90.62 86 PRO A N 1
ATOM 679 C CA . PRO A 1 86 ? -11.759 2.099 23.171 1.00 90.62 86 PRO A CA 1
ATOM 680 C C . PRO A 1 86 ? -11.782 2.764 21.782 1.00 90.62 86 PRO A C 1
ATOM 682 O O . PRO A 1 86 ? -10.922 3.578 21.446 1.00 90.62 86 PRO A O 1
ATOM 685 N N . SER A 1 87 ? -12.793 2.436 20.971 1.00 92.56 87 SER A N 1
ATOM 686 C CA . SER A 1 87 ? -12.913 2.986 19.616 1.00 92.56 87 SER A CA 1
ATOM 687 C C . SER A 1 87 ? -13.184 4.488 19.634 1.00 92.56 87 SER A C 1
ATOM 689 O O . SER A 1 87 ? -14.019 4.969 20.402 1.00 92.56 87 SER A O 1
ATOM 691 N N . PHE A 1 88 ? -12.557 5.224 18.721 1.00 92.06 88 PHE A N 1
ATOM 692 C CA . PHE A 1 88 ? -12.790 6.652 18.541 1.00 92.06 88 PHE A CA 1
ATOM 693 C C . PHE A 1 88 ? -13.942 6.913 17.566 1.00 92.06 88 PHE A C 1
ATOM 695 O O . PHE A 1 88 ? -14.118 6.214 16.564 1.00 92.06 88 PHE A O 1
ATOM 702 N N . SER A 1 89 ? -14.683 8.002 17.801 1.00 91.38 89 SER A N 1
ATOM 703 C CA . SER A 1 89 ? -15.658 8.516 16.832 1.00 91.38 89 SER A CA 1
ATOM 704 C C . SER A 1 89 ? -14.987 8.774 15.482 1.00 91.38 89 SER A C 1
ATOM 706 O O . SER A 1 89 ? -13.882 9.320 15.422 1.00 91.38 89 SER A O 1
ATOM 708 N N . ARG A 1 90 ? -15.679 8.459 14.381 1.00 88.06 90 ARG A N 1
ATOM 709 C CA . ARG A 1 90 ? -15.205 8.734 13.014 1.00 88.06 90 ARG A CA 1
ATOM 710 C C . ARG A 1 90 ? -14.899 10.223 12.783 1.00 88.06 90 ARG A C 1
ATOM 712 O O . ARG A 1 90 ? -14.043 10.530 11.959 1.00 88.06 90 ARG A O 1
ATOM 719 N N . ASN A 1 91 ? -15.544 11.107 13.546 1.00 90.31 91 ASN A N 1
ATOM 720 C CA . ASN A 1 91 ? -15.416 12.562 13.447 1.00 90.31 91 ASN A CA 1
ATOM 721 C C . ASN A 1 91 ? -14.445 13.158 14.481 1.00 90.31 91 ASN A C 1
ATOM 723 O O . ASN A 1 91 ? -14.419 14.370 14.668 1.00 90.31 91 ASN A O 1
ATOM 727 N N . SER A 1 92 ? -13.678 12.328 15.196 1.00 90.12 92 SER A N 1
ATOM 728 C CA . SER A 1 92 ? -12.676 12.834 16.140 1.00 90.12 92 SER A CA 1
ATOM 729 C C . SER A 1 92 ? -11.578 13.617 15.411 1.00 90.12 92 SER A C 1
ATOM 731 O O . SER A 1 92 ? -11.112 13.217 14.342 1.00 90.12 92 SER A O 1
ATOM 733 N N . ALA A 1 93 ? -11.171 14.746 15.993 1.00 89.06 93 ALA A N 1
ATOM 734 C CA . ALA A 1 93 ? -10.099 15.583 15.465 1.00 89.06 93 ALA A CA 1
ATOM 735 C C . ALA A 1 93 ? -8.712 14.942 15.691 1.00 89.06 93 ALA A C 1
ATOM 737 O O . ALA A 1 93 ? -8.561 14.025 16.499 1.00 89.06 93 ALA A O 1
ATOM 738 N N . GLY A 1 94 ? -7.698 15.422 14.966 1.00 87.38 94 GLY A N 1
ATOM 739 C CA . GLY A 1 94 ? -6.313 14.934 15.048 1.00 87.38 94 GLY A CA 1
ATOM 740 C C . GLY A 1 94 ? -5.992 13.789 14.082 1.00 87.38 94 GLY A C 1
ATOM 741 O O . GLY A 1 94 ? -6.887 13.217 13.467 1.00 87.38 94 GLY A O 1
ATOM 742 N N . ASN A 1 95 ? -4.713 13.447 13.933 1.00 87.50 95 ASN A N 1
ATOM 743 C CA . ASN A 1 95 ? -4.256 12.401 13.012 1.00 87.50 95 ASN A CA 1
ATOM 744 C C . ASN A 1 95 ? -4.206 11.042 13.719 1.00 87.50 95 ASN A C 1
ATOM 746 O O . ASN A 1 95 ? -3.213 10.716 14.358 1.00 87.50 95 ASN A O 1
ATOM 750 N N . LEU A 1 96 ? -5.277 10.252 13.599 1.00 87.12 96 LEU A N 1
ATOM 751 C CA . LEU A 1 96 ? -5.312 8.869 14.088 1.00 87.12 96 LEU A CA 1
ATOM 752 C C . LEU A 1 96 ? -5.201 7.902 12.906 1.00 87.12 96 LEU A C 1
ATOM 754 O O . LEU A 1 96 ? -6.209 7.487 12.321 1.00 87.12 96 LEU A O 1
ATOM 758 N N . GLY A 1 97 ? -3.962 7.575 12.547 1.00 87.50 97 GLY A N 1
ATOM 759 C CA . GLY A 1 97 ? -3.628 6.633 11.485 1.00 87.50 97 GLY A CA 1
ATOM 760 C C . GLY A 1 97 ? -2.384 5.815 11.815 1.00 87.50 97 GLY A C 1
ATOM 761 O O . GLY A 1 97 ? -1.573 6.228 12.638 1.00 87.50 97 GLY A O 1
ATOM 762 N N . ASP A 1 98 ? -2.264 4.663 11.166 1.00 87.00 98 ASP A N 1
ATOM 763 C CA . ASP A 1 98 ? -1.119 3.751 11.251 1.00 87.00 98 ASP A CA 1
ATOM 764 C C . ASP A 1 98 ? -0.647 3.370 9.837 1.00 87.00 98 ASP A C 1
ATOM 766 O O . ASP A 1 98 ? -1.332 3.648 8.847 1.00 87.00 98 ASP A O 1
ATOM 770 N N . GLN A 1 99 ? 0.532 2.766 9.720 1.00 87.00 99 GLN A N 1
ATOM 771 C CA . GLN A 1 99 ? 1.158 2.420 8.448 1.00 87.00 99 GLN A CA 1
ATOM 772 C C . GLN A 1 99 ? 1.141 0.912 8.213 1.00 87.00 99 GLN A C 1
ATOM 774 O O . GLN A 1 99 ? 1.756 0.143 8.943 1.00 87.00 99 GLN A O 1
ATOM 779 N N . GLY A 1 100 ? 0.491 0.492 7.129 1.00 84.38 100 GLY A N 1
ATOM 780 C CA . GLY A 1 100 ? 0.724 -0.825 6.546 1.00 84.38 100 GLY A CA 1
ATOM 781 C C . GLY A 1 100 ? 1.917 -0.754 5.601 1.00 84.38 100 GLY A C 1
ATOM 782 O O . GLY A 1 100 ? 1.912 0.069 4.684 1.00 84.38 100 GLY A O 1
ATOM 783 N N . VAL A 1 101 ? 2.917 -1.608 5.809 1.00 86.69 101 VAL A N 1
ATOM 784 C CA . VAL A 1 101 ? 4.114 -1.682 4.962 1.00 86.69 101 VAL A CA 1
ATOM 785 C C . VAL A 1 101 ? 4.164 -3.041 4.278 1.00 86.69 101 VAL A C 1
ATOM 787 O O . VAL A 1 101 ? 3.992 -4.071 4.925 1.00 86.69 101 VAL A O 1
ATOM 790 N N . ALA A 1 102 ? 4.405 -3.036 2.971 1.00 85.75 102 ALA A N 1
ATOM 791 C CA . ALA A 1 102 ? 4.706 -4.228 2.192 1.00 85.75 102 ALA A CA 1
ATOM 792 C C . ALA A 1 102 ? 6.025 -4.015 1.450 1.00 85.75 102 ALA A C 1
ATOM 794 O O . ALA A 1 102 ? 6.216 -2.982 0.807 1.00 85.75 102 ALA A O 1
ATOM 795 N N . SER A 1 103 ? 6.926 -4.986 1.534 1.00 84.88 103 SER A N 1
ATOM 796 C CA . SER A 1 103 ? 8.174 -5.011 0.777 1.00 84.88 103 SER A CA 1
ATOM 797 C C . SER A 1 103 ? 8.168 -6.184 -0.191 1.00 84.88 103 SER A C 1
ATOM 799 O O . SER A 1 103 ? 7.582 -7.234 0.077 1.00 84.88 103 SER A O 1
ATOM 801 N N . TYR A 1 104 ? 8.809 -5.987 -1.335 1.00 78.19 104 TYR A N 1
ATOM 802 C CA . TYR A 1 104 ? 9.100 -7.049 -2.279 1.00 78.19 104 TYR A CA 1
ATOM 803 C C . TYR A 1 104 ? 10.585 -6.992 -2.616 1.00 78.19 104 TYR A C 1
ATOM 805 O O . TYR A 1 104 ? 11.051 -6.032 -3.241 1.00 78.19 104 TYR A O 1
ATOM 813 N N . ASP A 1 105 ? 11.306 -8.012 -2.153 1.00 72.56 105 ASP A N 1
ATOM 814 C CA . ASP A 1 105 ? 12.685 -8.269 -2.542 1.00 72.56 105 ASP A CA 1
ATOM 815 C C . ASP A 1 105 ? 12.656 -8.999 -3.879 1.00 72.56 105 ASP A C 1
ATOM 817 O O . ASP A 1 105 ? 12.110 -10.100 -3.996 1.00 72.56 105 ASP A O 1
ATOM 821 N N . LEU A 1 106 ? 13.199 -8.360 -4.911 1.00 65.88 106 LEU A N 1
ATOM 822 C CA . LEU A 1 106 ? 13.348 -9.009 -6.204 1.00 65.88 106 LEU A CA 1
ATOM 823 C C . LEU A 1 106 ? 14.476 -10.044 -6.110 1.00 65.88 106 LEU A C 1
ATOM 825 O O . LEU A 1 106 ? 15.545 -9.699 -5.600 1.00 65.88 106 LEU A O 1
ATOM 829 N N . PRO A 1 107 ? 14.263 -11.288 -6.576 1.00 60.34 107 PRO A N 1
ATOM 830 C CA . PRO A 1 107 ? 15.324 -12.281 -6.607 1.00 60.34 107 PRO A CA 1
ATOM 831 C C . PRO A 1 107 ? 16.473 -11.776 -7.486 1.00 60.34 107 PRO A C 1
ATOM 833 O O . PRO A 1 107 ? 16.245 -11.229 -8.565 1.00 60.34 107 PRO A O 1
ATOM 836 N N . ASP A 1 108 ? 17.698 -11.954 -7.000 1.00 50.91 108 ASP A N 1
ATOM 837 C CA . ASP A 1 108 ? 18.917 -11.726 -7.770 1.00 50.91 108 ASP A CA 1
ATOM 838 C C . ASP A 1 108 ? 18.938 -12.789 -8.883 1.00 50.91 108 ASP A C 1
ATOM 840 O O . ASP A 1 108 ? 19.091 -13.980 -8.599 1.00 50.91 108 ASP A O 1
ATOM 844 N N . GLU A 1 109 ? 18.669 -12.406 -10.135 1.00 53.09 109 GLU A N 1
ATOM 845 C CA . GLU A 1 109 ? 18.897 -13.305 -11.271 1.00 53.09 109 GLU A CA 1
ATOM 846 C C . GLU A 1 109 ? 20.410 -13.545 -11.373 1.00 53.09 109 GLU A C 1
ATOM 848 O O . GLU A 1 109 ? 21.150 -12.701 -11.880 1.00 53.09 109 GLU A O 1
ATOM 853 N N . ARG A 1 110 ? 20.867 -14.689 -10.851 1.00 40.47 110 ARG A N 1
ATOM 854 C CA . ARG A 1 110 ? 22.202 -15.242 -11.093 1.00 40.47 110 ARG A CA 1
ATOM 855 C C . ARG A 1 110 ? 22.157 -16.308 -12.177 1.00 40.47 110 ARG A C 1
ATOM 857 O O . ARG A 1 110 ? 21.282 -17.197 -12.076 1.00 40.47 110 ARG A O 1
#

pLDDT: mean 74.47, std 15.28, range [35.75, 92.56]

InterPro domains:
  IPR023213 Chloramphenicol acetyltransferase-like domain superfamily [G3DSA:3.30.559.10] (10-109)

Organism: NCBI:txid77055

Foldseek 3Di:
DDKDKDWDDPDDVPDDDDDDDDDDDPVNLVVLQVVCVVVVNDRDDSVRSVQVVVQVVVLVVCCVVPVFWTKIKMKDKAACQCPDPPHHDPPDDDDRIDIDMDIDGDDGPD

Secondary structure (DSSP, 8-state):
--EEEEE-----TT-----------HHHHHHHHHHHHHTT-SS--HHHHHHHHHHHHHHHHHHHHHSS---EEEEEEEE-TTTSSSPPPTT--S--EEEEEEEEPPP---

Sequence (110 aa):
AVGVCLSHKTFDASTTSTLQEIRFPRQGYCYSKGRGKREGLDNPSRVETHYSFIWKSCTEASMFLSASPRLSVSIHQVNIRQRIEPSFSRNSAGNLGDQGVASYDLPDER

Radius of gyration: 16.91 Å; chains: 1; bounding box: 38×33×40 Å